Protein AF-A0AAN5AVN4-F1 (afdb_monomer)

Radius of gyration: 20.99 Å; Cα contacts (8 Å, |Δi|>4): 314; chains: 1; bounding box: 61×29×69 Å

Structure (mmCIF, N/CA/C/O backbone):
data_AF-A0AAN5AVN4-F1
#
_entry.id   AF-A0AAN5AVN4-F1
#
lo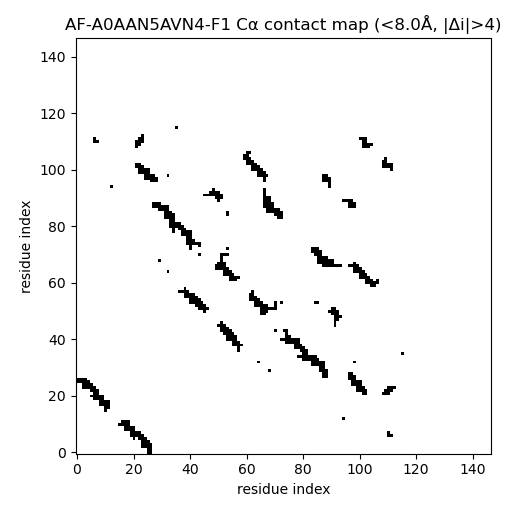op_
_atom_site.group_PDB
_atom_site.id
_atom_site.type_symbol
_atom_site.label_atom_id
_atom_site.label_alt_id
_atom_site.label_comp_id
_atom_site.label_asym_id
_atom_site.label_entity_id
_atom_site.label_seq_id
_atom_site.pdbx_PDB_ins_code
_atom_site.Cartn_x
_atom_site.Cartn_y
_atom_site.Cartn_z
_atom_site.occupancy
_atom_site.B_iso_or_equiv
_atom_site.auth_seq_id
_atom_site.auth_comp_id
_atom_site.auth_asym_id
_atom_site.auth_atom_id
_atom_site.pdbx_PDB_model_num
ATOM 1 N N . MET A 1 1 ? 6.466 -0.982 14.103 1.00 84.69 1 MET A N 1
ATOM 2 C CA . MET A 1 1 ? 6.469 -0.627 12.666 1.00 84.69 1 MET A CA 1
ATOM 3 C C . MET A 1 1 ? 7.706 0.211 12.387 1.00 84.69 1 MET A C 1
ATOM 5 O O . MET A 1 1 ? 7.917 1.171 13.114 1.00 84.69 1 MET A O 1
ATOM 9 N N . LYS A 1 2 ? 8.526 -0.145 11.391 1.00 96.19 2 LYS A N 1
ATOM 10 C CA . LYS A 1 2 ? 9.691 0.654 10.974 1.00 96.19 2 LYS A CA 1
ATOM 11 C C . LYS A 1 2 ? 9.429 1.251 9.593 1.00 96.19 2 LYS A C 1
ATOM 13 O O . LYS A 1 2 ? 9.134 0.512 8.657 1.00 96.19 2 LYS A O 1
ATOM 18 N N . ILE A 1 3 ? 9.548 2.570 9.480 1.00 97.12 3 ILE A N 1
ATOM 19 C CA . ILE A 1 3 ? 9.361 3.307 8.227 1.00 97.12 3 ILE A CA 1
ATOM 20 C C . ILE A 1 3 ? 10.730 3.506 7.573 1.00 97.12 3 ILE A C 1
ATOM 22 O O . ILE A 1 3 ? 11.643 4.042 8.196 1.00 97.12 3 ILE A O 1
ATOM 26 N N . ASN A 1 4 ? 10.871 3.072 6.323 1.00 96.38 4 ASN A N 1
ATOM 27 C CA . ASN A 1 4 ? 12.068 3.287 5.508 1.00 96.38 4 ASN A CA 1
ATOM 28 C C . ASN A 1 4 ? 12.008 4.620 4.753 1.00 96.38 4 ASN A C 1
ATOM 30 O O . ASN A 1 4 ? 13.040 5.249 4.536 1.00 96.38 4 ASN A O 1
ATOM 34 N N . SER A 1 5 ? 10.812 5.043 4.331 1.00 97.19 5 SER A N 1
ATOM 35 C CA . SER A 1 5 ? 10.614 6.320 3.646 1.00 97.19 5 SER A CA 1
ATOM 36 C C . SER A 1 5 ? 9.233 6.904 3.903 1.00 97.19 5 SER A C 1
ATOM 38 O O . SER A 1 5 ? 8.230 6.198 3.831 1.00 97.19 5 SER A O 1
ATOM 40 N N . LEU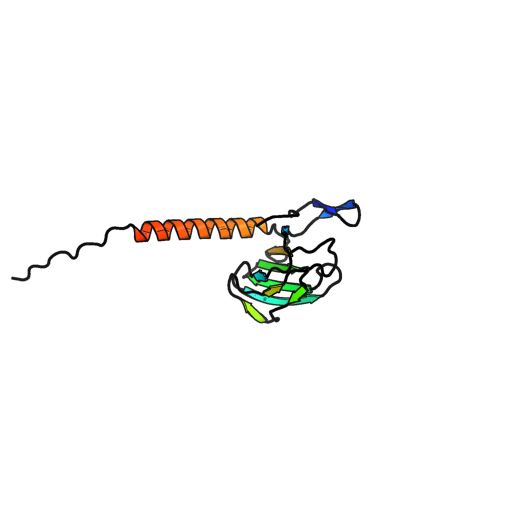 A 1 6 ? 9.196 8.217 4.116 1.00 97.62 6 LEU A N 1
ATOM 41 C CA . LEU A 1 6 ? 7.977 8.988 4.342 1.00 97.62 6 LEU A CA 1
ATOM 42 C C . LEU A 1 6 ? 7.316 9.434 3.034 1.00 97.62 6 LEU A C 1
ATOM 44 O O . LEU A 1 6 ? 7.931 9.403 1.960 1.00 97.62 6 LEU A O 1
ATOM 48 N N . TYR A 1 7 ? 6.066 9.864 3.169 1.00 98.44 7 TYR A N 1
ATOM 49 C CA . TYR A 1 7 ? 5.308 10.602 2.169 1.00 98.44 7 TYR A CA 1
ATOM 50 C C . TYR A 1 7 ? 5.953 11.965 1.881 1.00 98.44 7 TYR A C 1
ATOM 52 O O . TYR A 1 7 ? 6.584 12.565 2.749 1.00 98.44 7 TYR A O 1
ATOM 60 N N . GLY A 1 8 ? 5.788 12.474 0.659 1.00 97.88 8 GLY A N 1
ATOM 61 C CA . GLY A 1 8 ? 6.267 13.802 0.274 1.00 97.88 8 GLY A CA 1
ATOM 62 C C . GLY A 1 8 ? 7.494 13.796 -0.638 1.00 97.88 8 GLY A C 1
ATOM 63 O O . GLY A 1 8 ? 7.866 12.786 -1.238 1.00 97.88 8 GLY A O 1
ATOM 64 N N . TYR A 1 9 ? 8.108 14.965 -0.822 1.00 97.38 9 TYR A N 1
ATOM 65 C CA . TYR A 1 9 ? 9.248 15.108 -1.727 1.00 97.38 9 TYR A CA 1
ATOM 66 C C . TYR A 1 9 ? 10.526 14.518 -1.135 1.00 97.38 9 TYR A C 1
ATOM 68 O O . TYR A 1 9 ? 10.984 14.938 -0.077 1.00 97.38 9 TYR A O 1
ATOM 76 N N . ARG A 1 10 ? 11.159 13.618 -1.888 1.00 95.56 10 ARG A N 1
ATOM 77 C CA . ARG A 1 10 ? 12.442 13.001 -1.538 1.00 95.56 10 ARG A CA 1
ATOM 78 C C . ARG A 1 10 ? 13.327 12.815 -2.766 1.00 95.56 10 ARG A C 1
ATOM 80 O O . ARG A 1 10 ? 12.900 13.037 -3.899 1.00 95.56 10 ARG A O 1
ATOM 87 N N . LYS A 1 11 ? 14.573 12.399 -2.545 1.00 94.94 11 LYS A N 1
ATOM 88 C CA . LYS A 1 11 ? 15.469 11.953 -3.616 1.00 94.94 11 LYS A CA 1
ATOM 89 C C . LYS A 1 11 ? 15.009 10.576 -4.108 1.00 94.94 11 LYS A C 1
ATOM 91 O O . LYS A 1 11 ? 14.933 9.641 -3.317 1.00 94.94 11 LYS A O 1
ATOM 96 N N . ASP A 1 12 ? 14.673 10.453 -5.390 1.00 92.44 12 ASP A N 1
ATOM 97 C CA . ASP A 1 12 ? 14.284 9.180 -6.004 1.00 92.44 12 ASP A CA 1
ATOM 98 C C . ASP A 1 12 ? 15.494 8.229 -6.018 1.00 92.44 12 ASP A C 1
ATOM 100 O O . ASP A 1 12 ? 16.549 8.604 -6.538 1.00 92.44 12 ASP A O 1
ATOM 104 N N . PRO A 1 13 ? 15.374 7.007 -5.473 1.00 91.56 13 PRO A N 1
ATOM 105 C CA . PRO A 1 13 ? 16.521 6.120 -5.279 1.00 91.56 13 PRO A CA 1
ATOM 106 C C . PRO A 1 13 ? 17.092 5.543 -6.581 1.00 91.56 13 PRO A C 1
ATOM 108 O O . PRO A 1 13 ? 18.198 5.018 -6.574 1.00 91.56 13 PRO A O 1
ATOM 111 N N . PHE A 1 14 ? 16.376 5.652 -7.702 1.00 92.06 14 PHE A N 1
ATOM 112 C CA . PHE A 1 14 ? 16.830 5.131 -8.994 1.00 92.06 14 PHE A CA 1
ATOM 113 C C . PHE A 1 14 ? 17.449 6.213 -9.884 1.00 92.06 14 PHE A C 1
ATOM 115 O O . PHE A 1 14 ? 18.314 5.920 -10.697 1.00 92.06 14 PHE A O 1
ATOM 122 N N . THR A 1 15 ? 16.962 7.453 -9.790 1.00 93.62 15 THR A N 1
ATOM 123 C CA . THR A 1 15 ? 17.384 8.562 -10.667 1.00 93.62 15 THR A CA 1
ATOM 124 C C . THR A 1 15 ? 18.190 9.629 -9.938 1.00 93.62 15 THR A C 1
ATOM 126 O O . THR A 1 15 ? 18.789 10.486 -10.580 1.00 93.62 15 THR A O 1
ATOM 129 N N . GLY A 1 16 ? 18.162 9.642 -8.605 1.00 93.69 16 GLY A N 1
ATOM 130 C CA . GLY A 1 16 ? 18.791 10.671 -7.783 1.00 93.69 16 GLY A CA 1
ATOM 131 C C . GLY A 1 16 ? 18.117 12.046 -7.850 1.00 93.69 16 GLY A C 1
ATOM 132 O O . GLY A 1 16 ? 18.594 12.975 -7.201 1.00 93.69 16 GLY A O 1
ATOM 133 N N . LYS A 1 17 ? 17.021 12.199 -8.604 1.00 95.50 17 LYS A N 1
ATOM 134 C CA . LYS A 1 17 ? 16.292 13.466 -8.762 1.00 95.50 17 LYS A CA 1
ATOM 135 C C . LYS A 1 17 ? 15.233 13.636 -7.674 1.00 95.50 17 LYS A C 1
ATOM 137 O O . LYS A 1 17 ? 14.738 12.657 -7.121 1.00 95.50 17 LYS A O 1
ATOM 142 N N . LYS A 1 18 ?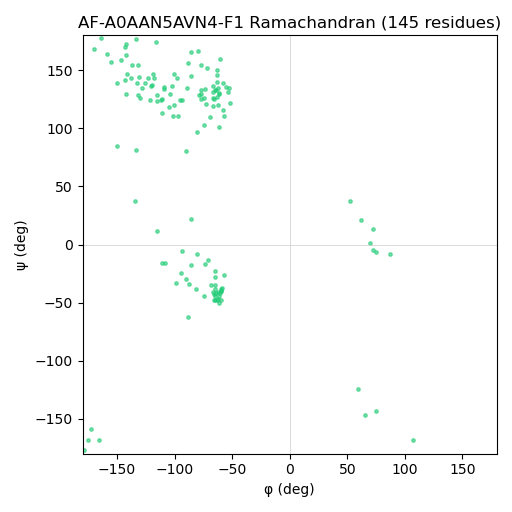 14.849 14.881 -7.377 1.00 95.88 18 LYS A N 1
ATOM 143 C CA . LYS A 1 18 ? 13.734 15.168 -6.463 1.00 95.88 18 LYS A CA 1
ATOM 144 C C . LYS A 1 18 ? 12.425 14.664 -7.081 1.00 95.88 18 LYS A C 1
ATOM 146 O O . LYS A 1 18 ? 12.093 15.034 -8.204 1.00 95.88 18 LYS A O 1
ATOM 151 N N . LYS A 1 19 ? 11.688 13.832 -6.349 1.00 95.69 19 LYS A N 1
ATOM 152 C CA . LYS A 1 19 ? 10.405 13.260 -6.767 1.00 95.69 19 LYS A CA 1
ATOM 153 C C . LYS A 1 19 ? 9.446 13.198 -5.585 1.00 95.69 19 LYS A C 1
ATOM 155 O O . LYS A 1 19 ? 9.865 13.004 -4.445 1.00 95.69 19 LYS A O 1
ATOM 160 N N . PHE A 1 20 ? 8.161 13.365 -5.866 1.00 97.06 20 PHE A N 1
ATOM 161 C CA . PHE A 1 20 ? 7.114 13.174 -4.874 1.00 97.06 20 PHE A CA 1
ATOM 162 C C . PHE A 1 20 ? 6.843 11.684 -4.637 1.00 97.06 20 PHE A C 1
ATOM 164 O O . PHE A 1 20 ? 6.635 10.926 -5.586 1.00 97.06 20 PHE A O 1
ATOM 171 N N . HIS A 1 21 ? 6.839 11.281 -3.373 1.00 97.69 21 HIS A N 1
ATOM 172 C CA . HIS A 1 21 ? 6.487 9.950 -2.914 1.00 97.69 21 HIS A CA 1
ATOM 173 C C . HIS A 1 21 ? 5.062 9.966 -2.359 1.00 97.69 21 HIS A C 1
ATOM 175 O O . HIS A 1 21 ? 4.798 10.573 -1.327 1.00 97.69 21 HIS A O 1
ATOM 181 N N . ASN A 1 22 ? 4.133 9.324 -3.063 1.00 97.75 22 ASN A N 1
ATOM 182 C CA . ASN A 1 22 ? 2.696 9.366 -2.780 1.00 97.75 22 ASN A CA 1
ATOM 183 C C . ASN A 1 22 ? 2.239 8.334 -1.731 1.00 97.75 22 ASN A C 1
ATOM 185 O O . ASN A 1 22 ? 1.074 7.937 -1.720 1.00 97.75 22 ASN A O 1
ATOM 189 N N . GLY A 1 23 ? 3.156 7.867 -0.890 1.00 98.19 23 GLY A N 1
ATOM 190 C CA . GLY A 1 23 ? 2.899 6.846 0.112 1.00 98.19 23 GLY A CA 1
ATOM 191 C C . GLY A 1 23 ? 4.022 6.763 1.137 1.00 98.19 23 GLY A C 1
ATOM 192 O O . GLY A 1 23 ? 4.900 7.624 1.174 1.00 98.19 23 GLY A O 1
ATOM 193 N N . ILE A 1 24 ? 4.003 5.708 1.941 1.00 98.50 24 ILE A N 1
ATOM 194 C CA . ILE A 1 24 ? 5.082 5.357 2.865 1.00 98.50 24 ILE A CA 1
ATOM 195 C C . ILE A 1 24 ? 5.656 3.991 2.506 1.00 98.50 24 ILE A C 1
ATOM 197 O O . ILE A 1 24 ? 4.925 3.101 2.074 1.00 98.50 24 ILE A O 1
ATOM 201 N N . ASP A 1 25 ? 6.956 3.832 2.735 1.00 98.38 25 ASP A N 1
ATOM 202 C CA . ASP A 1 25 ? 7.651 2.558 2.571 1.00 98.38 25 ASP A CA 1
ATOM 203 C C . ASP A 1 25 ? 7.928 1.977 3.957 1.00 98.38 25 ASP A C 1
ATOM 205 O O . ASP A 1 25 ? 8.648 2.580 4.759 1.00 98.38 25 ASP A O 1
ATOM 209 N N . LEU A 1 26 ? 7.374 0.804 4.245 1.00 98.31 26 LEU A N 1
ATOM 210 C CA . LEU A 1 26 ? 7.545 0.086 5.503 1.00 98.31 26 LEU A CA 1
ATOM 211 C C . LEU A 1 26 ? 8.546 -1.053 5.335 1.00 98.31 26 LEU A C 1
ATOM 213 O O . LEU A 1 26 ? 8.498 -1.802 4.360 1.00 98.31 26 LEU A O 1
ATOM 217 N N . HIS A 1 27 ? 9.441 -1.205 6.307 1.00 98.00 27 HIS A N 1
ATOM 218 C CA . HIS A 1 27 ? 10.331 -2.358 6.351 1.00 98.00 27 HIS A CA 1
ATOM 219 C C . HIS A 1 27 ? 9.523 -3.654 6.482 1.00 98.00 27 HIS A C 1
ATOM 221 O O . HIS A 1 27 ? 8.682 -3.750 7.374 1.00 98.00 27 HIS A O 1
ATOM 227 N N . ALA A 1 28 ? 9.812 -4.625 5.613 1.00 97.44 28 ALA A N 1
ATOM 228 C CA . ALA A 1 28 ? 9.203 -5.950 5.619 1.00 97.44 28 ALA A CA 1
ATOM 229 C C . ALA A 1 28 ? 10.121 -6.988 4.944 1.00 97.44 28 ALA A C 1
ATOM 231 O O . ALA A 1 28 ? 10.990 -6.607 4.147 1.00 97.44 28 ALA A O 1
ATOM 232 N N . ARG A 1 29 ? 9.946 -8.273 5.271 1.00 97.31 29 ARG A N 1
ATOM 233 C CA . ARG A 1 29 ? 10.696 -9.430 4.743 1.00 97.31 29 ARG A CA 1
ATOM 234 C C . ARG A 1 29 ? 9.824 -10.694 4.728 1.00 97.31 29 ARG A C 1
ATOM 236 O O . ARG A 1 29 ? 9.863 -11.490 5.658 1.00 97.31 29 ARG A O 1
ATOM 243 N N . GLY A 1 30 ? 9.036 -10.888 3.675 1.00 98.19 30 GLY A N 1
ATOM 244 C CA . GLY A 1 30 ? 8.123 -12.023 3.522 1.00 98.19 30 GLY A CA 1
ATOM 245 C C . GLY A 1 30 ? 6.904 -11.951 4.441 1.00 98.19 30 GLY A C 1
ATOM 246 O O . GLY A 1 30 ? 6.195 -12.941 4.595 1.00 98.19 30 GLY A O 1
ATOM 247 N N . ASP A 1 31 ? 6.660 -10.788 5.043 1.00 98.62 31 ASP A N 1
ATOM 248 C CA . ASP A 1 31 ? 5.595 -10.567 6.011 1.00 98.62 31 ASP A CA 1
ATOM 249 C C . ASP A 1 31 ? 4.211 -10.568 5.359 1.00 98.62 31 ASP A C 1
ATOM 251 O O . ASP A 1 31 ? 4.039 -10.154 4.202 1.00 98.62 31 ASP A O 1
ATOM 255 N N . GLU A 1 32 ? 3.213 -10.962 6.147 1.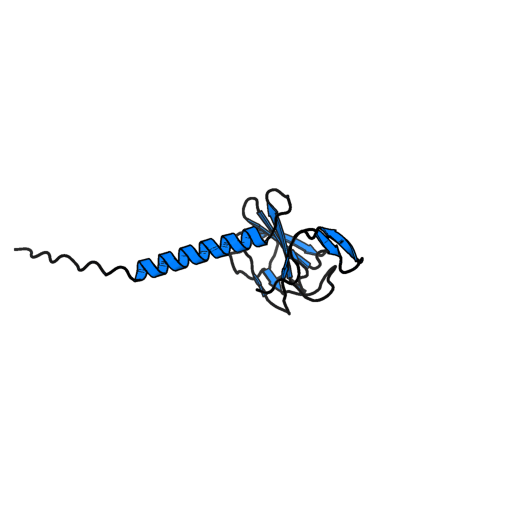00 98.62 32 GLU A N 1
ATOM 256 C CA . GLU A 1 32 ? 1.804 -10.800 5.811 1.00 98.62 32 GLU A CA 1
ATOM 257 C C . GLU A 1 32 ? 1.425 -9.320 5.720 1.00 98.62 32 GLU A C 1
ATOM 259 O O . GLU A 1 32 ? 1.720 -8.504 6.597 1.00 98.62 32 GLU A O 1
ATOM 264 N N . VAL A 1 33 ? 0.714 -8.977 4.649 1.00 98.69 33 VAL A N 1
ATOM 265 C CA . VAL A 1 33 ? 0.145 -7.649 4.453 1.00 98.69 33 VAL A CA 1
ATOM 266 C C . VAL A 1 33 ? -1.300 -7.679 4.894 1.00 98.69 33 VAL A C 1
ATOM 268 O O . VAL A 1 33 ? -2.146 -8.293 4.244 1.00 98.69 33 VAL A O 1
ATOM 271 N N . MET A 1 34 ? -1.566 -6.991 5.994 1.00 98.19 34 MET A N 1
ATOM 272 C CA . MET A 1 34 ? -2.881 -6.896 6.607 1.00 98.19 34 MET A CA 1
ATOM 273 C C . MET A 1 34 ? -3.600 -5.605 6.207 1.00 98.19 34 MET A C 1
ATOM 275 O O . MET A 1 34 ? -2.981 -4.542 6.109 1.00 98.19 34 MET A O 1
ATOM 279 N N . ALA A 1 35 ? -4.917 -5.681 6.024 1.00 97.81 35 ALA A N 1
ATOM 280 C CA . ALA A 1 35 ? -5.739 -4.514 5.744 1.00 97.81 35 ALA A CA 1
ATOM 281 C C . ALA A 1 35 ? -5.790 -3.550 6.940 1.00 97.81 35 ALA A C 1
ATOM 283 O O . ALA A 1 35 ? -6.071 -3.941 8.074 1.00 97.81 35 ALA A O 1
ATOM 284 N N . MET A 1 36 ? -5.548 -2.268 6.662 1.00 94.94 36 MET A N 1
ATOM 285 C CA . MET A 1 36 ? -5.568 -1.185 7.648 1.00 94.94 36 MET A CA 1
ATOM 286 C C . MET A 1 36 ? -6.968 -0.955 8.237 1.00 94.94 36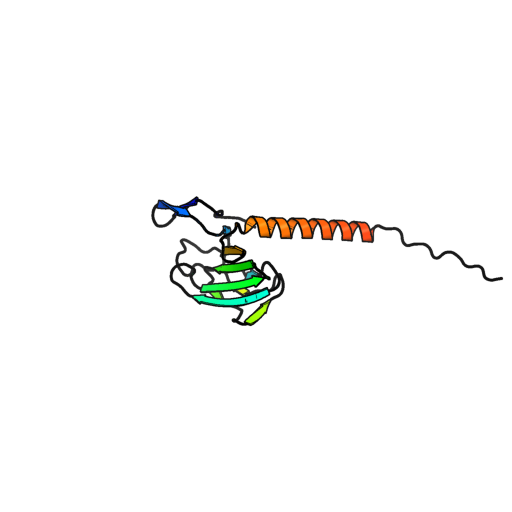 MET A C 1
ATOM 288 O O . MET A 1 36 ? -7.105 -0.680 9.424 1.00 94.94 36 MET A O 1
ATOM 292 N N . MET A 1 37 ? -8.004 -1.067 7.404 1.00 96.06 37 MET A N 1
ATOM 293 C CA . MET A 1 37 ? -9.401 -0.778 7.740 1.00 96.06 37 MET A CA 1
ATOM 294 C C . MET A 1 37 ? -10.329 -1.782 7.049 1.00 96.06 37 MET A C 1
ATOM 296 O O . MET A 1 37 ? -9.937 -2.422 6.072 1.00 96.06 37 MET A O 1
ATOM 300 N N . ALA A 1 38 ? -11.575 -1.881 7.516 1.00 97.81 38 ALA A N 1
ATOM 301 C CA . ALA A 1 38 ? -12.607 -2.670 6.849 1.00 97.81 38 ALA A CA 1
ATOM 302 C C . ALA A 1 38 ? -12.968 -2.052 5.492 1.00 97.81 38 ALA A C 1
ATOM 304 O O . ALA A 1 38 ? -13.130 -0.834 5.398 1.00 97.81 38 ALA A O 1
ATOM 305 N N . GLY A 1 39 ? -13.108 -2.848 4.436 1.00 98.38 39 GLY A N 1
ATOM 306 C CA . GLY A 1 39 ? -13.414 -2.326 3.107 1.00 98.38 39 GLY A CA 1
ATOM 307 C C . GLY A 1 39 ? -13.654 -3.397 2.054 1.00 98.38 39 GLY A C 1
ATOM 308 O O . GLY A 1 39 ? -13.788 -4.581 2.351 1.00 98.38 39 GLY A O 1
ATOM 309 N N . VAL A 1 40 ? -13.699 -2.963 0.795 1.00 98.81 40 VAL A N 1
ATOM 310 C CA . VAL A 1 40 ? -13.880 -3.852 -0.362 1.00 98.81 40 VAL A CA 1
ATOM 311 C C . VAL A 1 40 ? -12.694 -3.723 -1.302 1.00 98.81 40 VAL A C 1
ATOM 313 O O . VAL A 1 40 ? -12.257 -2.614 -1.617 1.00 98.81 40 VAL A O 1
ATOM 316 N N . VAL A 1 41 ? -12.188 -4.849 -1.798 1.00 98.88 41 VAL A N 1
ATOM 317 C CA . VAL A 1 41 ? -11.121 -4.859 -2.804 1.00 98.88 41 VAL A CA 1
ATOM 318 C C . VAL A 1 41 ? -11.659 -4.331 -4.132 1.00 98.88 41 VAL A C 1
ATOM 320 O O . VAL A 1 41 ? -12.425 -5.003 -4.825 1.00 98.88 41 VAL A O 1
ATOM 323 N N . VAL A 1 42 ? -11.230 -3.136 -4.531 1.00 98.81 42 VAL A N 1
ATOM 324 C CA . VAL A 1 42 ? -11.661 -2.499 -5.786 1.00 98.81 42 VAL A CA 1
ATOM 325 C C . VAL A 1 42 ? -10.706 -2.771 -6.944 1.00 98.81 42 VAL A C 1
ATOM 327 O O . VAL A 1 42 ? -11.133 -2.745 -8.102 1.00 98.81 42 VAL A O 1
ATOM 330 N N . LYS A 1 43 ? -9.431 -3.072 -6.657 1.00 98.69 43 LYS A N 1
ATOM 331 C CA . LYS A 1 43 ? -8.431 -3.442 -7.669 1.00 98.69 43 LYS A CA 1
ATOM 332 C C . LYS A 1 43 ? -7.479 -4.517 -7.156 1.00 98.69 43 LYS A C 1
ATOM 334 O O . LYS A 1 43 ? -7.045 -4.483 -6.011 1.00 98.69 43 LYS A O 1
ATOM 339 N N . VAL A 1 44 ? -7.135 -5.425 -8.058 1.00 98.88 44 VAL A N 1
ATOM 340 C CA . VAL A 1 44 ? -6.024 -6.373 -7.966 1.00 98.88 44 VAL A CA 1
ATOM 341 C C . VAL A 1 44 ? -5.302 -6.260 -9.298 1.00 98.88 44 VAL A C 1
ATOM 343 O O . VAL A 1 44 ? -5.960 -6.296 -10.340 1.00 98.88 44 VAL A O 1
ATOM 346 N N . GLY A 1 45 ? -3.990 -6.069 -9.286 1.00 98.50 45 GLY A N 1
ATOM 347 C CA . GLY A 1 45 ? -3.266 -5.833 -10.527 1.00 98.50 45 GLY A CA 1
ATOM 348 C C . GLY A 1 45 ? -1.766 -6.007 -10.403 1.00 98.50 45 GLY A C 1
ATOM 349 O O . GLY A 1 45 ? -1.228 -6.286 -9.331 1.00 98.50 45 GLY A O 1
ATOM 350 N N . GLN A 1 46 ? -1.102 -5.841 -11.543 1.00 98.69 46 GLN A N 1
ATOM 351 C CA . GLN A 1 46 ? 0.345 -5.831 -11.637 1.00 98.69 46 GLN A CA 1
ATOM 352 C C . GLN A 1 46 ? 0.793 -4.792 -12.665 1.00 98.69 46 GLN A C 1
ATOM 354 O O . GLN A 1 46 ? 0.304 -4.790 -13.792 1.00 98.69 46 GLN A O 1
ATOM 359 N N . ASP A 1 47 ? 1.731 -3.924 -12.290 1.00 98.50 47 ASP A N 1
ATOM 360 C CA . ASP A 1 47 ? 2.348 -2.964 -13.209 1.00 98.50 47 ASP A CA 1
ATOM 361 C C . ASP A 1 47 ? 3.846 -2.755 -12.914 1.00 98.50 47 ASP A C 1
ATOM 363 O O . ASP A 1 47 ? 4.381 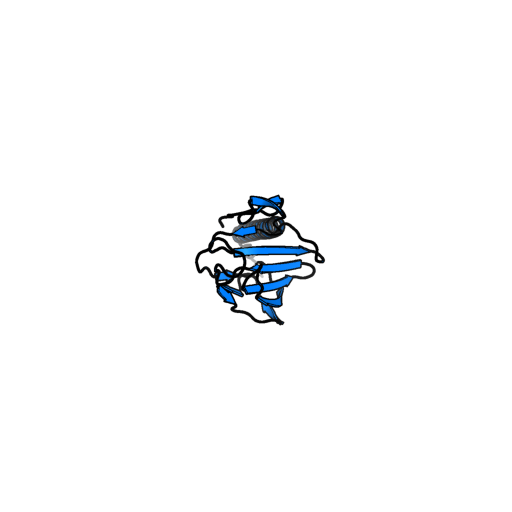-3.239 -11.913 1.00 98.50 47 ASP A O 1
ATOM 367 N N . LYS A 1 48 ? 4.551 -2.058 -13.816 1.00 98.00 48 LYS A N 1
ATOM 368 C CA . LYS A 1 48 ? 6.008 -1.847 -13.722 1.00 98.00 48 LYS A CA 1
ATOM 369 C C . LYS A 1 48 ? 6.425 -1.008 -12.511 1.00 98.00 48 LYS A C 1
ATOM 371 O O . LYS A 1 48 ? 7.554 -1.146 -12.055 1.00 98.00 48 LYS A O 1
ATOM 376 N N . SER A 1 49 ? 5.559 -0.122 -12.025 1.00 97.06 49 SER A N 1
ATOM 377 C CA . SER A 1 49 ? 5.833 0.751 -10.886 1.00 97.06 49 SER A CA 1
ATOM 378 C C . SER A 1 49 ? 5.452 0.054 -9.588 1.00 97.06 49 SER A C 1
ATOM 380 O O . SER A 1 49 ? 6.322 -0.242 -8.778 1.00 97.06 49 SER A O 1
ATOM 382 N N . SER A 1 50 ? 4.172 -0.261 -9.422 1.00 98.50 50 SER A N 1
ATOM 383 C CA . SER A 1 50 ? 3.578 -0.798 -8.197 1.00 98.50 50 SER A CA 1
ATOM 384 C C . SER A 1 50 ? 3.945 -2.257 -7.942 1.00 98.50 50 SER A C 1
ATOM 386 O O . SER A 1 50 ? 3.754 -2.752 -6.836 1.00 98.50 50 SER A O 1
ATOM 388 N N . GLY A 1 51 ? 4.431 -2.974 -8.957 1.00 98.75 51 GLY A N 1
ATOM 389 C CA . GLY A 1 51 ? 4.557 -4.423 -8.878 1.00 98.75 51 GLY A CA 1
ATOM 390 C C . GLY A 1 51 ? 3.180 -5.060 -8.785 1.00 98.75 51 GLY A C 1
ATOM 391 O O . GLY A 1 51 ? 2.227 -4.540 -9.359 1.00 98.75 51 GLY A O 1
ATOM 392 N N . LYS A 1 52 ? 3.068 -6.176 -8.067 1.00 98.88 52 LYS A N 1
ATOM 393 C CA . LYS A 1 52 ? 1.772 -6.745 -7.687 1.00 98.88 52 LYS A CA 1
ATOM 394 C C . LYS A 1 52 ? 1.159 -5.889 -6.585 1.00 98.88 52 LYS A C 1
ATOM 396 O O . LYS A 1 52 ? 1.843 -5.564 -5.613 1.00 98.88 52 LYS A O 1
ATOM 401 N N . TYR A 1 53 ? -0.118 -5.558 -6.722 1.00 98.94 53 TYR A N 1
ATOM 402 C CA . TYR A 1 53 ? -0.798 -4.702 -5.761 1.00 98.94 53 TYR A CA 1
ATOM 403 C C . TYR A 1 53 ? -2.270 -5.053 -5.568 1.00 98.94 53 TYR A C 1
ATOM 405 O O . TYR A 1 53 ? -2.926 -5.646 -6.431 1.00 98.94 53 TYR A O 1
ATOM 413 N N . VAL A 1 54 ? -2.789 -4.612 -4.425 1.00 98.94 54 VAL A N 1
ATOM 414 C CA . VAL A 1 54 ? -4.206 -4.662 -4.061 1.00 98.94 54 VAL A CA 1
ATOM 415 C C . VAL A 1 54 ? -4.634 -3.264 -3.623 1.00 98.94 54 VAL A C 1
ATOM 417 O O . VAL A 1 54 ? -3.930 -2.632 -2.843 1.00 98.94 54 VAL A O 1
ATOM 420 N N . THR A 1 55 ? -5.786 -2.784 -4.092 1.00 98.88 55 THR A N 1
ATOM 421 C CA . THR A 1 55 ? -6.405 -1.538 -3.613 1.00 98.88 55 THR A CA 1
ATOM 422 C C . THR A 1 55 ? -7.734 -1.845 -2.940 1.00 98.88 55 THR A C 1
ATOM 424 O O . THR A 1 55 ? -8.630 -2.415 -3.571 1.00 98.88 55 THR A O 1
ATOM 427 N N . LEU A 1 56 ? -7.877 -1.425 -1.685 1.00 98.88 56 LEU A N 1
ATOM 428 C CA . LEU A 1 56 ? -9.123 -1.476 -0.925 1.00 98.88 56 LEU A CA 1
ATOM 429 C C . LEU A 1 56 ? -9.783 -0.095 -0.911 1.00 98.88 56 LEU A C 1
ATOM 431 O O . LEU A 1 56 ? -9.092 0.923 -0.913 1.00 98.88 56 LEU A O 1
ATOM 435 N N . ARG A 1 57 ? -11.118 -0.069 -0.904 1.00 98.75 57 ARG A N 1
ATOM 436 C CA . ARG A 1 57 ? -11.932 1.135 -0.696 1.00 98.75 57 ARG A CA 1
ATOM 437 C C . ARG A 1 57 ? -12.610 1.089 0.673 1.00 98.75 57 ARG A C 1
ATOM 439 O O . ARG A 1 57 ? -13.189 0.061 1.023 1.00 98.75 57 ARG A O 1
ATOM 446 N N . HIS A 1 58 ? -12.573 2.218 1.375 1.00 97.31 58 HIS A N 1
ATOM 447 C CA . HIS A 1 58 ? -13.075 2.445 2.731 1.00 97.31 58 HIS A CA 1
ATOM 448 C C . HIS A 1 58 ? -13.876 3.759 2.737 1.00 97.31 58 HIS A C 1
ATOM 450 O O . HIS A 1 58 ? -13.331 4.824 3.021 1.00 97.31 58 HIS A O 1
ATOM 456 N N . GLY A 1 59 ? -15.142 3.713 2.310 1.00 96.00 59 GLY A N 1
ATOM 457 C CA . GLY A 1 59 ? -15.882 4.936 1.971 1.00 96.00 59 GLY A CA 1
ATOM 458 C C . GLY A 1 59 ? -15.170 5.709 0.854 1.00 96.00 59 GLY A C 1
ATOM 459 O O . GLY A 1 59 ? -14.855 5.124 -0.188 1.00 96.00 59 GLY A O 1
ATOM 460 N N . ASP A 1 60 ? -14.857 6.977 1.110 1.00 97.12 60 ASP A N 1
ATOM 461 C CA . ASP A 1 60 ? -14.164 7.875 0.172 1.00 97.12 60 ASP A CA 1
ATOM 462 C C . ASP A 1 60 ? -12.641 7.673 0.140 1.00 97.12 60 ASP A C 1
ATOM 464 O O . ASP A 1 60 ? -11.937 8.204 -0.729 1.00 97.12 60 ASP A O 1
ATOM 468 N N . TYR A 1 61 ? -12.116 6.852 1.056 1.00 98.00 61 TYR A N 1
ATOM 469 C CA . TYR A 1 61 ? -10.713 6.472 1.061 1.00 98.00 61 TYR A CA 1
ATOM 470 C C . TYR A 1 61 ? -10.440 5.277 0.153 1.00 98.00 61 TYR A C 1
ATOM 472 O O . TYR A 1 61 ? -11.199 4.308 0.087 1.00 98.00 61 TYR A O 1
ATOM 480 N N . THR A 1 62 ? -9.270 5.284 -0.475 1.00 98.62 62 THR A N 1
ATOM 481 C CA . THR A 1 62 ? -8.658 4.075 -1.030 1.00 98.62 62 THR A CA 1
ATOM 482 C C . THR A 1 62 ? -7.252 3.892 -0.487 1.00 98.62 62 THR A C 1
ATOM 484 O O . THR A 1 62 ? -6.496 4.857 -0.390 1.00 98.62 62 THR A O 1
ATOM 487 N N . VAL A 1 63 ? -6.900 2.650 -0.158 1.00 98.69 63 VAL A N 1
ATOM 488 C CA . VAL A 1 63 ? -5.566 2.261 0.314 1.00 98.69 63 VAL A CA 1
ATOM 489 C C . VAL A 1 63 ? -5.011 1.208 -0.632 1.00 98.69 63 VAL A C 1
ATOM 491 O O . VAL A 1 63 ? -5.662 0.190 -0.870 1.00 98.69 63 VAL A O 1
ATOM 494 N N . SER A 1 64 ? -3.831 1.455 -1.200 1.00 98.81 64 SER A N 1
ATOM 495 C CA . SER A 1 64 ? -3.137 0.492 -2.063 1.00 98.81 64 SER A CA 1
ATOM 496 C C . SER A 1 64 ? -1.910 -0.082 -1.374 1.00 98.81 64 SER A C 1
ATOM 498 O O . SER A 1 64 ? -1.110 0.670 -0.824 1.00 98.81 64 SER A O 1
ATOM 500 N N . TYR A 1 65 ? -1.765 -1.401 -1.465 1.00 98.81 65 TYR A N 1
ATOM 501 C CA . TYR A 1 65 ? -0.666 -2.197 -0.929 1.00 98.81 65 TYR A CA 1
ATOM 502 C C . TYR A 1 65 ? 0.147 -2.735 -2.104 1.00 98.81 65 TYR A C 1
ATOM 504 O O . TYR A 1 65 ? -0.377 -3.524 -2.893 1.00 98.81 65 TYR A O 1
ATOM 512 N N . CYS A 1 66 ? 1.388 -2.281 -2.248 1.00 98.88 66 CYS A N 1
ATOM 513 C CA . CYS A 1 66 ? 2.210 -2.497 -3.439 1.00 98.88 66 CYS A CA 1
ATOM 514 C C . CYS A 1 66 ? 3.466 -3.334 -3.148 1.00 98.88 66 CYS A C 1
ATOM 516 O O . CYS A 1 66 ? 3.769 -3.665 -2.004 1.00 98.88 66 CYS A O 1
ATOM 518 N N . HIS A 1 67 ? 4.196 -3.659 -4.217 1.00 98.81 67 HIS A N 1
ATOM 519 C CA . HIS A 1 67 ? 5.426 -4.458 -4.232 1.00 98.81 67 HIS A CA 1
ATOM 520 C C . HIS A 1 67 ? 5.260 -5.894 -3.721 1.00 98.81 67 HIS A C 1
ATOM 522 O O . HIS A 1 67 ? 6.239 -6.562 -3.397 1.00 98.81 67 HIS A O 1
ATOM 528 N N . LEU A 1 68 ? 4.032 -6.418 -3.722 1.00 98.94 68 LEU A N 1
ATOM 529 C CA . LEU A 1 68 ? 3.715 -7.732 -3.168 1.00 98.94 68 LEU A CA 1
ATOM 530 C C . LEU A 1 68 ? 4.442 -8.857 -3.923 1.00 98.94 68 LEU A C 1
ATOM 532 O O . LEU A 1 68 ? 4.607 -8.807 -5.146 1.00 98.94 68 LEU A O 1
ATOM 536 N N . SER A 1 69 ? 4.841 -9.916 -3.222 1.00 98.81 69 SER A N 1
ATOM 537 C CA . SER A 1 69 ? 5.286 -11.164 -3.858 1.00 98.81 69 SER A CA 1
ATOM 538 C C . SER A 1 69 ? 4.086 -12.021 -4.268 1.00 98.81 69 SER A C 1
ATOM 540 O O . SER A 1 69 ? 4.068 -12.613 -5.357 1.00 98.81 69 SER A O 1
ATOM 542 N N . ARG A 1 70 ? 3.046 -12.037 -3.426 1.00 98.81 70 ARG A N 1
ATOM 543 C CA . ARG A 1 70 ? 1.812 -12.812 -3.593 1.00 98.81 70 ARG A CA 1
ATOM 544 C C . ARG A 1 70 ? 0.597 -11.976 -3.213 1.00 98.81 70 ARG A C 1
ATOM 546 O O . ARG A 1 70 ? 0.632 -11.214 -2.254 1.00 98.81 70 ARG A O 1
ATOM 553 N N . ILE A 1 71 ? -0.484 -12.167 -3.959 1.00 98.88 71 ILE A N 1
ATOM 554 C CA . ILE A 1 71 ? -1.798 -11.600 -3.661 1.00 98.88 71 ILE A CA 1
ATOM 555 C C . ILE A 1 71 ? -2.655 -12.731 -3.096 1.00 98.88 71 ILE A C 1
ATOM 557 O O . ILE A 1 71 ? -2.695 -13.809 -3.686 1.00 98.88 71 ILE A O 1
ATOM 561 N N . LEU A 1 72 ? -3.297 -12.493 -1.953 1.00 98.75 72 LEU A N 1
ATOM 562 C CA . LEU A 1 72 ? -4.093 -13.489 -1.221 1.00 98.75 72 LEU A CA 1
ATOM 563 C C . LEU A 1 72 ? -5.584 -13.126 -1.170 1.00 98.75 72 LEU A C 1
ATOM 565 O O . LEU A 1 72 ? -6.363 -13.745 -0.456 1.00 98.75 72 LEU A O 1
ATOM 569 N N . THR A 1 73 ? -5.994 -12.138 -1.963 1.00 98.56 73 THR A N 1
ATOM 570 C CA . THR A 1 73 ? -7.385 -11.702 -2.093 1.00 98.56 73 THR A CA 1
ATOM 571 C C . THR A 1 73 ? -7.779 -11.521 -3.561 1.00 98.56 73 THR A C 1
ATOM 573 O O . THR A 1 73 ? -6.967 -11.694 -4.471 1.00 98.56 73 THR A O 1
ATOM 576 N N . ARG A 1 74 ? -9.044 -11.181 -3.813 1.00 98.62 74 ARG A N 1
ATOM 577 C CA . ARG A 1 74 ? -9.600 -10.967 -5.154 1.00 98.62 74 ARG A CA 1
ATOM 578 C C . ARG A 1 74 ? -10.484 -9.728 -5.191 1.00 98.62 74 ARG A C 1
ATOM 580 O O . ARG A 1 74 ? -11.064 -9.339 -4.181 1.00 98.62 74 ARG A O 1
ATOM 587 N N . LYS A 1 75 ? -10.623 -9.129 -6.376 1.00 98.69 75 LYS A N 1
ATOM 588 C CA . LYS A 1 75 ? -11.552 -8.013 -6.603 1.00 98.69 75 LYS A CA 1
ATOM 589 C C . LYS A 1 75 ? -12.963 -8.395 -6.137 1.00 98.69 75 LYS A C 1
ATOM 591 O O . LYS A 1 75 ? -13.433 -9.489 -6.433 1.00 98.69 75 LYS A O 1
ATOM 596 N N . GLY A 1 76 ? -13.616 -7.488 -5.419 1.00 98.75 76 GLY A N 1
ATOM 597 C CA . GLY A 1 76 ? -14.949 -7.675 -4.845 1.00 98.75 76 GLY A CA 1
ATOM 598 C C . GLY A 1 76 ? -14.974 -8.333 -3.464 1.00 98.75 76 GLY A C 1
ATOM 599 O O . GLY A 1 76 ? -16.036 -8.361 -2.854 1.00 98.75 76 GLY A O 1
ATOM 600 N N . ALA A 1 77 ? -13.847 -8.831 -2.941 1.00 98.75 77 ALA A N 1
ATOM 601 C CA . ALA A 1 77 ? -13.811 -9.378 -1.588 1.00 98.75 77 ALA A CA 1
ATOM 602 C C . ALA A 1 77 ? -14.087 -8.284 -0.543 1.00 98.75 77 ALA A C 1
ATOM 604 O O . ALA A 1 77 ? -13.490 -7.204 -0.607 1.00 98.75 77 ALA A O 1
ATOM 605 N N . ALA A 1 78 ? -14.966 -8.588 0.414 1.00 98.62 78 ALA A N 1
ATOM 606 C CA . ALA A 1 78 ? -15.089 -7.841 1.658 1.00 98.62 78 ALA A CA 1
ATOM 607 C C . ALA A 1 78 ? -13.940 -8.251 2.586 1.00 98.62 78 ALA A C 1
ATOM 609 O O . ALA A 1 78 ? -13.647 -9.438 2.712 1.00 98.62 78 ALA A O 1
ATOM 610 N N . ILE A 1 79 ? -13.274 -7.265 3.175 1.00 98.56 79 ILE A N 1
ATOM 611 C CA . ILE A 1 79 ? -12.064 -7.434 3.974 1.00 98.56 79 ILE A CA 1
ATOM 612 C C . ILE A 1 79 ? -12.265 -6.693 5.291 1.00 98.56 79 ILE A C 1
ATOM 614 O O . ILE A 1 79 ? -12.608 -5.510 5.284 1.00 98.56 79 ILE A O 1
ATOM 618 N N . GLY A 1 80 ? -12.077 -7.383 6.410 1.00 98.38 80 GLY A N 1
ATOM 619 C CA . GLY A 1 80 ? -12.056 -6.797 7.742 1.00 98.38 80 GLY A CA 1
ATOM 620 C C . GLY A 1 80 ? -10.709 -6.144 8.067 1.00 98.38 80 GLY A C 1
ATOM 621 O O . GLY A 1 80 ? -9.711 -6.362 7.375 1.00 98.38 80 GLY A O 1
ATOM 622 N N . PRO A 1 81 ? -10.631 -5.334 9.134 1.00 95.69 81 PRO A N 1
ATOM 623 C CA . PRO A 1 81 ? -9.346 -4.883 9.645 1.00 95.69 81 PRO A CA 1
ATOM 624 C C . PRO A 1 81 ? -8.497 -6.100 10.020 1.00 95.69 81 PRO A C 1
ATOM 626 O O . PRO A 1 81 ? -9.002 -7.038 10.631 1.00 95.69 81 PRO A O 1
ATOM 629 N N . ARG A 1 82 ? -7.200 -6.053 9.709 1.00 96.12 82 ARG A N 1
ATOM 630 C CA . ARG A 1 82 ? -6.216 -7.122 9.961 1.00 96.12 82 ARG A CA 1
ATOM 631 C C . ARG A 1 82 ? -6.319 -8.374 9.085 1.00 96.12 82 ARG A C 1
ATOM 633 O O . ARG A 1 82 ? -5.425 -9.208 9.162 1.00 96.12 82 ARG A O 1
ATOM 640 N N . ASP A 1 83 ? -7.316 -8.489 8.218 1.00 98.56 83 ASP A N 1
ATOM 641 C CA . ASP A 1 83 ? -7.361 -9.581 7.245 1.00 98.56 83 ASP A CA 1
ATOM 642 C C . ASP A 1 83 ? -6.175 -9.497 6.276 1.00 98.56 83 ASP A C 1
ATOM 644 O O . ASP A 1 83 ? -5.793 -8.415 5.811 1.00 98.56 83 ASP A O 1
ATOM 648 N N . VAL A 1 84 ? -5.594 -10.652 5.952 1.00 98.69 84 VAL A N 1
ATOM 649 C CA . VAL A 1 84 ? -4.426 -10.746 5.071 1.00 98.69 84 VAL A CA 1
ATOM 650 C C . VAL A 1 84 ? -4.850 -10.585 3.611 1.00 98.69 84 VAL A C 1
ATOM 652 O O . VAL A 1 84 ? -5.680 -11.329 3.093 1.00 98.69 84 VAL A O 1
ATOM 655 N N . VAL A 1 85 ? -4.237 -9.629 2.912 1.00 98.81 85 VAL A N 1
ATOM 656 C CA . VAL A 1 85 ? -4.503 -9.338 1.490 1.00 98.81 85 VAL A CA 1
ATOM 657 C C . VAL A 1 85 ? -3.360 -9.759 0.566 1.00 98.81 85 VAL A C 1
ATOM 659 O O . VAL A 1 85 ? -3.547 -9.881 -0.649 1.00 98.81 85 VAL A O 1
ATOM 662 N N . GLY A 1 86 ? -2.176 -10.022 1.114 1.00 98.75 86 GLY A N 1
ATOM 663 C CA . GLY A 1 86 ? -1.004 -10.413 0.343 1.00 98.75 86 GLY A CA 1
ATOM 664 C C . GLY A 1 86 ? 0.211 -10.695 1.213 1.00 98.75 86 GLY A C 1
ATOM 665 O O . GLY A 1 86 ? 0.137 -10.629 2.435 1.00 98.75 86 GLY A O 1
ATOM 666 N N . ILE A 1 87 ? 1.330 -10.985 0.557 1.00 98.88 87 ILE A N 1
ATOM 667 C CA . ILE A 1 87 ? 2.648 -11.149 1.176 1.00 98.88 87 ILE A CA 1
ATOM 668 C C . ILE A 1 87 ? 3.585 -10.110 0.570 1.00 98.88 87 ILE A C 1
ATOM 670 O O . ILE A 1 87 ? 3.562 -9.887 -0.648 1.00 98.88 87 ILE A O 1
ATOM 674 N N . THR A 1 88 ? 4.401 -9.479 1.409 1.00 98.81 88 THR A N 1
ATOM 675 C CA . THR A 1 88 ? 5.404 -8.503 0.968 1.00 98.81 88 THR A CA 1
ATOM 676 C C . THR A 1 88 ? 6.429 -9.121 0.016 1.00 98.81 88 THR A C 1
ATOM 678 O O . THR A 1 88 ? 6.520 -10.340 -0.153 1.00 98.81 88 THR A O 1
ATOM 681 N N . GLY A 1 89 ? 7.102 -8.263 -0.743 1.00 98.69 89 GLY A N 1
ATOM 682 C CA . GLY A 1 89 ? 8.073 -8.670 -1.744 1.00 98.69 89 GLY A CA 1
ATOM 683 C C . GLY A 1 89 ? 8.805 -7.467 -2.323 1.00 98.69 89 GLY A C 1
ATOM 684 O O . GLY A 1 89 ? 8.858 -6.390 -1.731 1.00 98.69 89 GLY A O 1
ATOM 685 N N . SER A 1 90 ? 9.378 -7.646 -3.510 1.00 98.62 90 SER A N 1
ATOM 686 C CA . SER A 1 90 ? 10.107 -6.585 -4.214 1.00 98.62 90 SER A CA 1
ATOM 687 C C . SER A 1 90 ? 9.724 -6.504 -5.695 1.00 98.62 90 SER A C 1
ATOM 689 O O . SER A 1 90 ? 10.580 -6.295 -6.552 1.00 98.62 90 SER A O 1
ATOM 691 N N . THR A 1 91 ? 8.445 -6.721 -6.023 1.00 98.75 91 THR A N 1
ATOM 692 C CA . THR A 1 91 ? 7.979 -6.651 -7.419 1.00 98.75 91 THR A CA 1
ATOM 693 C C . THR A 1 91 ? 7.815 -5.204 -7.899 1.00 98.75 91 THR A C 1
ATOM 695 O O . THR A 1 91 ? 7.565 -4.292 -7.112 1.00 98.75 91 THR A O 1
ATOM 698 N N . GLY A 1 92 ? 7.912 -4.982 -9.213 1.00 98.12 92 GLY A N 1
ATOM 699 C CA . GLY A 1 92 ? 7.802 -3.646 -9.805 1.00 98.12 92 GLY A CA 1
ATOM 700 C C . GLY A 1 92 ? 9.056 -2.806 -9.584 1.00 98.12 92 GLY A C 1
ATOM 701 O O . GLY A 1 92 ? 10.174 -3.317 -9.630 1.00 98.12 92 GLY A O 1
ATOM 702 N N . ARG A 1 93 ? 8.880 -1.505 -9.358 1.00 97.38 93 ARG A N 1
ATOM 703 C CA . ARG A 1 93 ? 9.979 -0.555 -9.194 1.00 97.38 93 ARG A CA 1
ATOM 704 C C . ARG A 1 93 ? 10.370 -0.456 -7.721 1.00 97.38 93 ARG A C 1
ATOM 706 O O . ARG A 1 93 ? 9.993 0.485 -7.033 1.00 97.38 93 ARG A O 1
ATOM 713 N N . SER A 1 94 ? 11.158 -1.425 -7.269 1.00 96.75 94 SER A N 1
ATOM 714 C CA . SER A 1 94 ? 11.649 -1.535 -5.895 1.00 96.75 94 SER A CA 1
ATOM 715 C C . SER A 1 94 ? 13.163 -1.784 -5.869 1.00 96.75 94 SER A C 1
ATOM 717 O O . SER A 1 94 ? 13.688 -2.456 -6.754 1.00 96.75 94 SER A O 1
ATOM 719 N N . THR A 1 95 ? 13.877 -1.228 -4.885 1.00 94.94 95 THR A N 1
ATOM 720 C CA . THR A 1 95 ? 15.328 -1.451 -4.700 1.00 94.94 95 THR A CA 1
ATOM 721 C C . THR A 1 95 ? 15.636 -2.642 -3.795 1.00 94.94 95 THR A C 1
ATOM 723 O O . THR A 1 95 ? 16.677 -3.275 -3.934 1.00 94.94 95 THR A O 1
ATOM 726 N N . SER A 1 96 ? 14.745 -2.939 -2.854 1.00 96.69 96 SER A N 1
ATOM 727 C CA . SER A 1 96 ? 14.799 -4.095 -1.961 1.00 96.69 96 SER A CA 1
ATOM 728 C C . SER A 1 96 ? 13.399 -4.353 -1.426 1.00 96.69 96 SER A C 1
ATOM 730 O O . SER A 1 96 ? 12.543 -3.476 -1.506 1.00 96.69 96 SER A O 1
ATOM 732 N N . GLU A 1 97 ? 13.152 -5.522 -0.858 1.00 98.31 97 GLU A N 1
ATOM 733 C CA . GLU A 1 97 ? 11.833 -5.844 -0.323 1.00 98.31 97 GLU A CA 1
ATOM 734 C C . GLU A 1 97 ? 11.335 -4.813 0.708 1.00 98.31 97 GLU A C 1
ATOM 736 O O . GLU A 1 97 ? 12.090 -4.332 1.556 1.00 98.31 97 GLU A O 1
ATOM 741 N N . HIS A 1 98 ? 10.071 -4.419 0.583 1.00 98.62 98 HIS A N 1
ATOM 742 C CA . HIS A 1 98 ? 9.361 -3.530 1.500 1.00 98.62 98 HIS A CA 1
ATOM 743 C C . HIS A 1 98 ? 7.871 -3.530 1.143 1.00 98.62 98 HIS A C 1
ATOM 745 O O . HIS A 1 98 ? 7.476 -3.996 0.073 1.00 98.62 98 HIS A O 1
ATOM 751 N N . LEU A 1 99 ? 7.042 -2.969 2.020 1.00 98.69 99 LEU A N 1
ATOM 752 C CA . LEU A 1 99 ? 5.653 -2.663 1.696 1.00 98.69 99 LEU A CA 1
ATOM 753 C C . LEU A 1 99 ? 5.523 -1.176 1.380 1.00 98.69 99 LEU A C 1
ATOM 755 O O . LEU A 1 99 ? 5.778 -0.344 2.248 1.00 98.69 99 LEU A O 1
ATOM 759 N N . HIS A 1 100 ? 5.085 -0.844 0.169 1.00 98.75 100 HIS A N 1
ATOM 760 C CA . HIS A 1 100 ? 4.652 0.514 -0.151 1.00 98.75 100 HIS A CA 1
ATOM 761 C C . HIS A 1 100 ? 3.139 0.632 0.052 1.00 98.75 100 HIS A C 1
ATOM 763 O O . HIS A 1 100 ? 2.371 -0.128 -0.548 1.00 98.75 100 HIS A O 1
ATOM 769 N N . ILE A 1 101 ? 2.715 1.588 0.881 1.00 98.44 101 ILE A N 1
ATOM 770 C CA . ILE A 1 101 ? 1.304 1.902 1.137 1.00 98.44 101 ILE A CA 1
ATOM 771 C C . ILE A 1 101 ? 1.016 3.309 0.634 1.00 98.44 101 ILE A C 1
ATOM 773 O O . ILE A 1 101 ? 1.695 4.253 1.030 1.00 98.44 101 ILE A O 1
ATOM 777 N N . SER A 1 102 ? -0.023 3.469 -0.183 1.00 98.56 102 SER A N 1
AT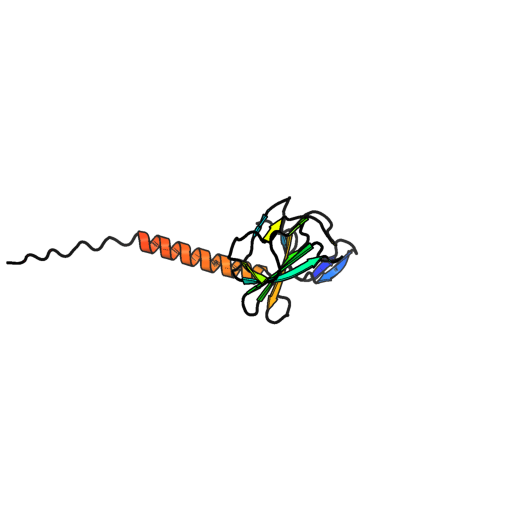OM 778 C CA . SER A 1 102 ? -0.530 4.789 -0.578 1.00 98.56 102 SER A CA 1
ATOM 779 C C . SER A 1 102 ? -2.001 4.940 -0.226 1.00 98.56 102 SER A C 1
ATOM 781 O O . SER A 1 102 ? -2.778 3.991 -0.358 1.00 98.56 102 SER A O 1
ATOM 783 N N . CYS A 1 103 ? -2.376 6.146 0.192 1.00 98.62 103 CYS A N 1
ATOM 784 C CA . CYS A 1 103 ? -3.740 6.503 0.550 1.00 98.62 103 CYS A CA 1
ATOM 785 C C . CYS A 1 103 ? -4.250 7.604 -0.376 1.00 98.62 103 CYS A C 1
ATOM 787 O O . CYS A 1 103 ? -3.514 8.519 -0.758 1.00 98.62 103 CYS A O 1
ATOM 789 N N . 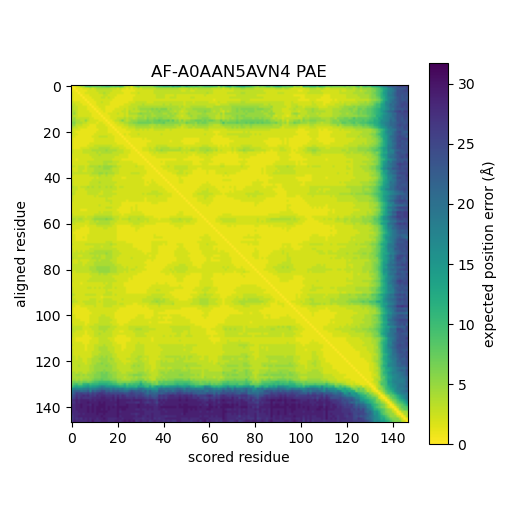LYS A 1 104 ? -5.531 7.530 -0.728 1.00 98.56 104 LYS A N 1
ATOM 790 C CA . LYS A 1 104 ? -6.237 8.619 -1.398 1.00 98.56 104 LYS A CA 1
ATOM 791 C C . LYS A 1 104 ? -7.572 8.881 -0.727 1.00 98.56 104 LYS A C 1
ATOM 793 O O . LYS A 1 104 ? -8.259 7.913 -0.433 1.00 98.56 104 LYS A O 1
ATOM 798 N N . LEU A 1 105 ? -7.933 10.150 -0.577 1.00 98.12 105 LEU A N 1
ATOM 799 C CA . LEU A 1 105 ? -9.267 10.628 -0.211 1.00 98.12 105 LEU A CA 1
ATOM 800 C C . LEU A 1 105 ? -9.848 11.349 -1.428 1.00 98.12 105 LEU A C 1
ATOM 802 O O . LEU A 1 105 ? -9.172 12.214 -1.990 1.00 98.12 105 LEU A O 1
ATOM 806 N N . ASP A 1 106 ? -11.029 10.948 -1.897 1.00 97.38 106 ASP A N 1
ATOM 807 C CA . ASP A 1 106 ? -11.658 11.522 -3.101 1.00 97.38 106 ASP A CA 1
ATOM 808 C C . ASP A 1 106 ? -10.723 11.522 -4.324 1.00 97.38 106 ASP A C 1
ATOM 810 O O . ASP A 1 106 ? -10.630 12.468 -5.108 1.00 97.38 106 ASP A O 1
ATOM 814 N N . GLY A 1 107 ? -9.926 10.456 -4.449 1.00 97.00 107 GLY A N 1
ATOM 815 C CA . GLY A 1 107 ? -8.929 10.301 -5.510 1.00 97.00 107 GLY A CA 1
ATOM 816 C C . GLY A 1 107 ? -7.652 11.142 -5.350 1.00 97.00 107 GLY A C 1
ATOM 817 O O . GLY A 1 107 ? -6.698 10.920 -6.106 1.00 97.00 107 GLY A O 1
ATOM 818 N N . LYS A 1 108 ? -7.575 12.036 -4.358 1.00 97.94 108 LYS A N 1
ATOM 819 C CA . LYS A 1 108 ? -6.396 12.862 -4.057 1.00 97.94 108 LYS A CA 1
ATOM 820 C C . LYS A 1 108 ? -5.464 12.147 -3.089 1.00 97.94 108 LYS A C 1
ATOM 822 O O . LYS A 1 108 ? -5.906 11.586 -2.097 1.00 97.94 108 LYS A O 1
ATOM 827 N N . SER A 1 109 ? -4.167 12.176 -3.385 1.00 97.94 109 SER A N 1
ATOM 828 C CA . SER A 1 109 ? -3.125 11.585 -2.538 1.00 97.94 109 SER A CA 1
ATOM 829 C C . SER A 1 109 ? -3.094 12.253 -1.163 1.00 97.94 109 SER A C 1
ATOM 831 O O . SER A 1 109 ? -3.030 13.479 -1.085 1.00 97.94 109 SER A O 1
ATOM 833 N N . VAL A 1 110 ? -3.093 11.449 -0.104 1.00 97.94 110 VAL A N 1
ATOM 834 C CA . VAL A 1 110 ? -2.963 11.903 1.288 1.00 97.94 110 VAL A CA 1
ATOM 835 C C . VAL A 1 110 ? -1.908 11.069 2.001 1.00 97.94 110 VAL A C 1
ATOM 837 O O . VAL A 1 110 ? -1.650 9.930 1.605 1.00 97.94 110 VAL A O 1
ATOM 840 N N . ASP A 1 111 ? -1.291 11.635 3.036 1.00 98.31 111 ASP A N 1
ATOM 841 C CA . ASP A 1 111 ? -0.274 10.935 3.818 1.00 98.31 111 ASP A CA 1
ATOM 842 C C . ASP A 1 111 ? -0.903 9.749 4.579 1.00 98.31 111 ASP A C 1
ATOM 844 O O . ASP A 1 111 ? -1.791 9.963 5.412 1.00 98.31 111 ASP A O 1
ATOM 848 N N . PRO A 1 112 ? -0.469 8.496 4.328 1.00 97.94 112 PRO A N 1
ATOM 849 C CA . PRO A 1 112 ? -0.948 7.333 5.070 1.00 97.94 112 PRO A CA 1
ATOM 850 C C . PRO A 1 112 ? -0.734 7.415 6.586 1.00 97.94 112 PRO A C 1
ATOM 852 O O . PRO A 1 112 ? -1.493 6.783 7.323 1.00 97.94 112 PRO A O 1
ATOM 855 N N . LEU A 1 113 ? 0.262 8.173 7.067 1.00 97.19 113 LEU A N 1
ATOM 856 C CA . LEU A 1 113 ? 0.504 8.316 8.505 1.00 97.19 113 LEU A CA 1
ATOM 857 C C . LEU A 1 113 ? -0.639 9.021 9.222 1.00 97.19 113 LEU A C 1
ATOM 859 O O . LEU A 1 113 ? -0.994 8.591 10.309 1.00 97.19 113 LEU A O 1
ATOM 863 N N . MET A 1 114 ? -1.303 9.991 8.586 1.00 96.00 114 MET A N 1
ATOM 864 C CA . MET A 1 114 ? -2.469 10.645 9.191 1.00 96.00 114 MET A CA 1
ATOM 865 C C . MET A 1 114 ? -3.585 9.641 9.514 1.00 96.00 114 MET A C 1
ATOM 867 O O . MET A 1 114 ? -4.243 9.747 10.545 1.00 96.00 114 MET A O 1
ATOM 871 N N . VAL A 1 115 ? -3.782 8.644 8.646 1.00 94.75 115 VAL A N 1
ATOM 872 C CA . VAL A 1 115 ? -4.792 7.595 8.845 1.00 94.75 115 VAL A CA 1
ATOM 873 C C . VAL A 1 115 ? -4.342 6.606 9.922 1.00 94.75 115 VAL A C 1
ATOM 875 O O . VAL A 1 115 ? -5.126 6.244 10.795 1.00 94.75 115 VAL A O 1
ATOM 878 N N . LEU A 1 116 ? -3.076 6.181 9.885 1.00 94.19 116 LEU A N 1
ATOM 879 C CA . LEU A 1 116 ? -2.515 5.256 10.872 1.00 94.19 116 LEU A CA 1
ATOM 880 C C . LEU A 1 116 ? -2.492 5.849 12.285 1.00 94.19 116 LEU A C 1
ATOM 882 O O . LEU A 1 116 ? -2.829 5.143 13.235 1.00 94.19 116 LEU A O 1
ATOM 886 N N . ASP A 1 117 ? -2.128 7.122 12.418 1.00 95.75 117 ASP A N 1
ATOM 887 C CA . ASP A 1 117 ? -2.081 7.826 13.698 1.00 95.75 117 ASP A CA 1
ATOM 888 C C . ASP A 1 117 ? -3.486 7.995 14.279 1.00 95.75 117 ASP A C 1
ATOM 890 O O . ASP A 1 117 ? -3.685 7.727 15.462 1.00 95.75 117 ASP A O 1
ATOM 894 N N . TYR A 1 118 ? -4.479 8.318 13.442 1.00 94.69 118 TYR A N 1
ATOM 895 C CA . TYR A 1 118 ? -5.880 8.366 13.863 1.00 94.69 118 TYR A CA 1
ATOM 896 C C . TYR A 1 118 ? -6.396 6.995 14.328 1.00 94.69 118 TYR A C 1
ATOM 898 O O . TYR A 1 118 ? -6.982 6.872 15.399 1.00 94.69 118 TYR A O 1
ATOM 906 N N . ILE A 1 119 ? -6.130 5.924 13.571 1.00 93.25 119 ILE A N 1
ATOM 907 C CA . ILE A 1 119 ? -6.510 4.561 13.985 1.00 93.25 119 ILE A CA 1
ATOM 908 C C . ILE A 1 119 ? -5.841 4.193 15.313 1.00 93.25 119 ILE A C 1
ATOM 910 O O . ILE A 1 119 ? -6.458 3.555 16.170 1.00 93.25 119 ILE A O 1
ATOM 914 N N . LYS A 1 120 ? -4.574 4.577 15.490 1.00 93.94 120 LYS A N 1
ATOM 915 C CA . LYS A 1 120 ? -3.825 4.319 16.717 1.00 93.94 120 LYS A CA 1
ATOM 916 C C . LYS A 1 120 ? -4.430 5.067 17.907 1.00 93.94 120 LYS A C 1
ATOM 918 O O . LYS A 1 120 ? -4.637 4.417 18.929 1.00 93.94 120 LYS A O 1
ATOM 923 N N . SER A 1 121 ? -4.738 6.359 17.769 1.00 96.44 121 SER A N 1
ATOM 924 C CA . SER A 1 121 ? -5.293 7.168 18.861 1.00 96.44 121 SER A CA 1
ATOM 925 C C . SER A 1 121 ? -6.657 6.644 19.302 1.00 96.44 121 SER A C 1
ATOM 927 O O . SER A 1 121 ? -6.845 6.357 20.478 1.00 96.44 121 SER A O 1
ATOM 929 N N . ILE A 1 122 ? -7.562 6.379 18.352 1.00 95.12 122 ILE A N 1
ATOM 930 C CA . ILE A 1 122 ? -8.890 5.829 18.654 1.00 95.12 122 ILE A CA 1
ATOM 931 C C . ILE A 1 122 ? -8.776 4.470 19.345 1.00 95.12 122 ILE A C 1
ATOM 933 O O . ILE A 1 122 ? -9.479 4.196 20.315 1.00 95.12 122 ILE A O 1
ATOM 937 N N . ARG A 1 123 ? -7.862 3.604 18.890 1.00 93.81 123 ARG A N 1
ATOM 938 C CA . ARG A 1 123 ? -7.628 2.314 19.547 1.00 93.81 123 ARG A CA 1
ATOM 939 C C . ARG A 1 123 ? -7.150 2.494 20.989 1.00 93.81 123 ARG A C 1
ATOM 941 O O . ARG A 1 123 ? -7.598 1.754 21.856 1.00 93.81 123 ARG A O 1
ATOM 948 N N . GLU A 1 124 ? -6.222 3.413 21.231 1.00 95.19 124 GLU A N 1
ATOM 949 C CA . GLU A 1 124 ? -5.685 3.687 22.569 1.00 95.19 124 GLU A CA 1
ATOM 950 C C . GLU A 1 124 ? -6.769 4.240 23.503 1.00 95.19 124 GLU A C 1
ATOM 952 O O . GLU A 1 124 ? -6.925 3.724 24.609 1.00 95.19 124 GLU A O 1
ATOM 957 N N . GLU A 1 125 ? -7.590 5.178 23.026 1.00 96.00 125 GLU A N 1
ATOM 958 C CA . GLU A 1 125 ? -8.754 5.706 23.750 1.00 96.00 125 GLU A CA 1
ATOM 959 C C . GLU A 1 125 ? -9.769 4.604 24.089 1.00 96.00 125 GLU A C 1
ATOM 961 O O . GLU A 1 125 ? -10.189 4.472 25.239 1.00 96.00 125 GLU A O 1
ATOM 966 N N . CYS A 1 126 ? -10.131 3.755 23.119 1.00 94.88 126 CYS A N 1
ATOM 967 C CA . CYS A 1 126 ? -11.056 2.645 23.356 1.00 94.88 126 CYS A CA 1
ATOM 968 C C . CYS A 1 126 ? -10.505 1.634 24.369 1.00 94.88 126 CYS A C 1
ATOM 970 O O . CYS A 1 126 ? -11.253 1.134 25.207 1.00 94.88 126 CYS A O 1
ATOM 972 N N . VAL A 1 127 ? -9.211 1.310 24.300 1.00 95.25 127 VAL A N 1
ATOM 973 C CA . VAL A 1 127 ? -8.580 0.383 25.251 1.00 95.25 127 VAL A CA 1
ATOM 974 C C . VAL A 1 127 ? -8.570 0.974 26.660 1.00 95.25 127 VAL A C 1
ATOM 976 O O . VAL A 1 127 ? -8.888 0.251 27.603 1.00 95.25 127 VAL A O 1
ATOM 979 N N . ALA A 1 128 ? -8.261 2.265 26.804 1.00 94.81 128 ALA A N 1
ATOM 980 C CA . ALA A 1 128 ? -8.294 2.954 28.091 1.00 94.81 128 ALA A CA 1
ATOM 981 C C . ALA A 1 128 ? -9.709 2.954 28.695 1.00 94.81 128 ALA A C 1
ATOM 983 O O . ALA A 1 128 ? -9.894 2.485 29.816 1.00 94.81 128 ALA A O 1
ATOM 984 N N . ALA A 1 129 ? -10.723 3.348 27.918 1.00 94.94 129 ALA A N 1
ATOM 985 C CA . ALA A 1 129 ? -12.116 3.353 28.370 1.00 94.94 129 ALA A CA 1
ATOM 986 C C . ALA A 1 129 ? -12.609 1.953 28.787 1.00 94.94 129 ALA A C 1
ATOM 988 O O . ALA A 1 129 ? -13.331 1.794 29.774 1.00 94.94 129 ALA A O 1
ATOM 989 N N . LEU A 1 130 ? -12.199 0.906 28.060 1.00 94.31 130 LEU A N 1
ATOM 990 C CA . LEU A 1 130 ? -12.524 -0.474 28.421 1.00 94.31 130 LEU A CA 1
ATOM 991 C C . LEU A 1 130 ? -11.823 -0.928 29.707 1.00 94.31 130 LEU A C 1
ATOM 993 O O . LEU A 1 130 ? -12.418 -1.699 30.461 1.00 94.31 130 LEU A O 1
ATOM 997 N N . ALA A 1 131 ? -10.595 -0.476 29.968 1.00 92.81 131 ALA A N 1
ATOM 998 C CA . ALA A 1 131 ? -9.891 -0.773 31.213 1.00 92.81 131 ALA A CA 1
ATOM 999 C C . ALA A 1 131 ? -10.601 -0.127 32.414 1.00 92.81 131 ALA A C 1
ATOM 1001 O O . ALA A 1 131 ? -10.928 -0.829 33.367 1.00 92.81 131 ALA A O 1
ATOM 1002 N N . GLU A 1 132 ? -10.959 1.156 32.313 1.00 89.12 132 GLU A N 1
ATOM 1003 C CA . GLU A 1 132 ? -11.703 1.882 33.355 1.00 89.12 132 GLU A CA 1
ATOM 1004 C C . GLU A 1 132 ? -13.072 1.241 33.642 1.00 89.12 132 GLU A C 1
ATOM 1006 O O . GLU A 1 132 ? -13.466 1.076 34.796 1.00 89.12 132 GLU A O 1
ATOM 1011 N N . SER A 1 133 ? -13.782 0.784 32.602 1.00 81.62 133 SER A N 1
ATOM 1012 C CA . SER A 1 133 ? -15.086 0.119 32.762 1.00 81.62 133 SER A CA 1
ATOM 1013 C C . SER A 1 133 ? -15.024 -1.216 33.519 1.00 81.62 133 SER A C 1
ATOM 1015 O O . SER A 1 133 ? -16.028 -1.652 34.080 1.00 81.62 133 SER A O 1
ATOM 1017 N N . ARG A 1 134 ? -13.855 -1.871 33.548 1.00 73.69 134 ARG A N 1
ATOM 1018 C CA . ARG A 1 134 ? -13.633 -3.132 34.277 1.00 73.69 134 ARG A CA 1
ATOM 1019 C C . ARG A 1 134 ? -13.274 -2.914 35.745 1.00 73.69 134 ARG A C 1
ATOM 1021 O O . ARG A 1 134 ? -13.392 -3.854 36.524 1.00 73.69 134 ARG A O 1
ATOM 1028 N N . GLU A 1 135 ? -12.855 -1.706 36.114 1.00 66.19 135 GLU A N 1
ATOM 1029 C CA . GLU A 1 135 ? -12.489 -1.333 37.486 1.00 66.19 135 GLU A CA 1
ATOM 1030 C C . GLU A 1 135 ? -13.654 -0.701 38.269 1.00 66.19 135 GLU A C 1
ATOM 1032 O O . GLU A 1 135 ? -13.545 -0.486 39.477 1.00 66.19 135 GLU A O 1
ATOM 1037 N N . ALA A 1 136 ? -14.801 -0.452 37.624 1.00 58.97 136 ALA A N 1
ATOM 1038 C CA . ALA A 1 136 ? -16.003 0.016 38.306 1.00 58.97 136 ALA A CA 1
ATOM 1039 C C . ALA A 1 136 ? -16.506 -1.046 39.313 1.00 58.97 136 ALA A C 1
ATOM 1041 O O . ALA A 1 136 ? -16.710 -2.204 38.931 1.00 58.97 136 ALA A O 1
ATOM 1042 N N . PRO A 1 137 ? -16.729 -0.693 40.597 1.00 58.06 137 PRO A N 1
ATOM 1043 C CA . PRO A 1 137 ? -17.167 -1.657 41.596 1.00 58.06 137 PRO A CA 1
ATOM 1044 C C . PRO A 1 137 ? -18.536 -2.219 41.212 1.00 58.06 137 PRO A C 1
ATOM 1046 O O . PRO A 1 137 ? -19.445 -1.475 40.836 1.00 58.06 137 PRO A O 1
ATOM 1049 N N . ALA A 1 138 ? -18.686 -3.542 41.323 1.00 61.28 138 ALA A N 1
ATOM 1050 C CA . ALA A 1 138 ? -19.974 -4.201 41.171 1.00 61.28 138 ALA A CA 1
ATOM 1051 C C . ALA A 1 138 ? -20.986 -3.514 42.098 1.00 61.28 138 ALA A C 1
ATOM 1053 O O . ALA A 1 138 ? -20.767 -3.455 43.310 1.00 61.28 138 ALA A O 1
ATOM 1054 N N . LEU A 1 139 ? -22.080 -2.981 41.543 1.00 58.88 139 LEU A N 1
ATOM 1055 C CA . LEU A 1 139 ? -23.194 -2.526 42.365 1.00 58.88 139 LEU A CA 1
ATOM 1056 C C . LEU A 1 139 ? -23.657 -3.715 43.212 1.00 58.88 139 LEU A C 1
ATOM 1058 O O . LEU A 1 139 ? -24.218 -4.679 42.689 1.00 58.88 139 LEU A O 1
ATOM 1062 N N . SER A 1 140 ? -23.413 -3.641 44.520 1.00 57.59 140 SER A N 1
ATOM 1063 C CA . SER A 1 140 ? -23.984 -4.569 45.489 1.00 57.59 140 SER A CA 1
ATOM 1064 C C . SER A 1 140 ? -25.504 -4.588 45.305 1.00 57.59 140 SER A C 1
ATOM 1066 O O . SER A 1 140 ? -26.111 -3.512 45.258 1.00 57.59 140 SER A O 1
ATOM 1068 N N . PRO A 1 141 ? -26.150 -5.762 45.206 1.00 56.38 141 PRO A N 1
ATOM 1069 C CA . PRO A 1 141 ? -27.596 -5.812 45.100 1.00 56.38 141 PRO A CA 1
ATOM 1070 C C . PRO A 1 141 ? -28.186 -5.208 46.377 1.00 56.38 141 PRO A C 1
ATOM 1072 O O . PRO A 1 141 ? -27.906 -5.665 47.487 1.00 56.38 141 PRO A O 1
ATOM 1075 N N . ALA A 1 142 ? -28.967 -4.140 46.216 1.00 57.53 142 ALA A N 1
ATOM 1076 C CA . ALA A 1 142 ? -29.694 -3.519 47.308 1.00 57.53 142 ALA A CA 1
ATOM 1077 C C . ALA A 1 142 ? -30.608 -4.575 47.946 1.00 57.53 142 ALA A C 1
ATOM 1079 O O . ALA A 1 142 ? -31.501 -5.120 47.297 1.00 57.53 142 ALA A O 1
ATOM 1080 N N . GLY A 1 143 ? -30.344 -4.894 49.214 1.00 53.97 143 GLY A N 1
ATOM 1081 C CA . GLY A 1 143 ? -31.110 -5.863 49.984 1.00 53.97 143 GLY A CA 1
ATOM 1082 C C . GLY A 1 143 ? -32.566 -5.432 50.133 1.00 53.97 143 GLY A C 1
ATOM 1083 O O . GLY A 1 143 ? -32.896 -4.607 50.983 1.00 53.97 143 GLY A O 1
ATOM 1084 N N . GLY A 1 144 ? -33.446 -6.028 49.332 1.00 49.81 144 GLY A N 1
ATOM 1085 C CA . GLY A 1 144 ? -34.889 -5.964 49.520 1.00 49.81 144 GLY A CA 1
ATOM 1086 C C . GLY A 1 144 ? -35.325 -6.963 50.588 1.00 49.81 144 GLY A C 1
ATOM 1087 O O . GLY A 1 144 ? -35.522 -8.139 50.299 1.00 49.81 144 GLY A O 1
ATOM 1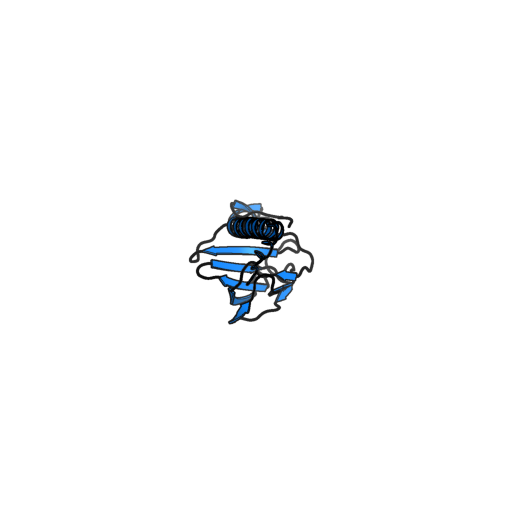088 N N . LYS A 1 145 ? -35.485 -6.502 51.833 1.00 54.50 145 LYS A N 1
ATOM 1089 C CA . LYS A 1 145 ? -36.267 -7.227 52.844 1.00 54.50 145 LYS A CA 1
ATOM 1090 C C . LYS A 1 145 ? -37.749 -7.050 52.509 1.00 54.50 145 LYS A C 1
ATOM 1092 O O . LYS A 1 145 ? -38.308 -5.992 52.794 1.00 54.50 145 LYS A O 1
ATOM 1097 N N . HIS A 1 146 ? -38.379 -8.068 51.928 1.00 51.69 146 HIS A N 1
ATOM 1098 C CA . HIS A 1 146 ? -39.835 -8.173 51.964 1.00 51.69 146 HIS A CA 1
ATOM 1099 C C . HIS A 1 146 ? -40.270 -8.719 53.328 1.00 51.69 146 HIS A C 1
ATOM 1101 O O . HIS A 1 146 ? -39.700 -9.689 53.829 1.00 51.69 146 HIS A O 1
ATOM 1107 N N . ARG A 1 147 ? -41.206 -7.984 53.937 1.00 59.62 147 ARG A N 1
ATOM 1108 C CA . ARG A 1 147 ? -41.944 -8.322 55.156 1.00 59.62 147 ARG A CA 1
ATOM 1109 C C . ARG A 1 147 ? -43.041 -9.330 54.852 1.00 59.62 147 ARG A C 1
ATOM 1111 O O . ARG A 1 147 ? -43.557 -9.269 53.715 1.00 59.62 147 ARG A O 1
#

pLDDT: mean 93.38, std 11.73, range [49.81, 98.94]

Sequence (147 aa):
MKINSLYGYRKDPFTGKKKFHNGIDLHARGDEVMAMMAGVVVKVGQDKSSGKYVTLRHGDYTVSYCHLSRILTRKGAAIGPRDVVGITGSTGRSTSEHLHISCKLDGKSVDPLMVLDYIKSIREECVAALAESREAPALSPAGGKHR

Foldseek 3Di:
DAWPDFFAWDQDPPPRDIDGDLWTWADDDQDFDWDQAWFFFQDFDADQAFGTKTWTDDPQKIKMKGQFPFAPDDGGDTHHGGGTGGTWHHGHPGPGITITMWMDGNNHRDTVVVVVVVVVVVVVVVVVVVVVVVPPDDPDPDDDDDD

Secondary structure (DSSP, 8-state):
--EEE-SEEEE-TTT-SEEEE-SEEE--SS-EEE-SSSEEEEEEEEETTTEEEEEEEETTEEEEEEEESEE---TT-EE-TT-EEEE-B--SS-SSSBEEEEEEETTEEE-HHHHHHHHHHHHHHHHHHHHHHHHSPP-PPP-----

Mean predicted aligned error: 6.07 Å

Nearest PDB structures (foldseek):
  6ue4-assembly1_B  TM=7.935E-01  e=6.203E-10  Vibrio cholerae O1 biovar El Tor str. N16961
  6jmx-assembly1_A  TM=8.803E-01  e=1.138E-08  Campylobacter jejuni
  6ue4-assembly1_A  TM=7.798E-01  e=1.847E-09  Vibrio cholerae O1 biovar El Tor str. N16961
  6smk-assembly1_A  TM=8.723E-01  e=8.633E-08  Enterococcus faecalis V583
  5j1l-assembly2_C  TM=6.967E-01  e=1.610E-07  Helicobacter pylori 26695

Solvent-accessible surface area (backbone atoms only — not comparable to full-atom values): 8001 Å² total; per-residue (Å²): 140,54,76,76,40,69,52,44,79,42,68,34,92,88,77,68,43,84,40,77,35,67,20,34,33,30,67,48,78,70,38,78,36,52,34,90,52,54,31,34,26,74,41,65,54,72,47,71,58,48,9,31,32,41,28,34,34,45,86,64,32,36,44,35,46,23,13,23,68,42,76,63,64,54,66,72,40,78,41,50,59,63,40,64,45,26,25,32,20,51,31,42,67,51,95,58,54,22,35,38,36,30,26,23,52,80,85,40,74,40,60,42,61,65,55,52,51,50,55,48,49,54,51,52,52,53,52,51,56,53,53,56,65,69,67,58,76,78,79,72,79,78,85,78,82,81,130